Protein AF-A0A626MHK5-F1 (afdb_monomer_lite)

Secondary structure (DSSP, 8-state):
----HHHHHHHHHHHHTTSS---HHHHHHHHHHHTGGG--HHHHHHHHHHHHHHHHHHHHHHHHHHHHHHHHHHHHHHHHHHHHHHHHHHHHHHHTT-B-TTT--B--

Structure (mmCIF, N/CA/C/O backbone):
data_AF-A0A626MHK5-F1
#
_entry.id   AF-A0A626MHK5-F1
#
loop_
_atom_site.group_PDB
_atom_site.id
_atom_site.type_symbol
_atom_site.label_atom_id
_atom_site.label_alt_id
_atom_site.label_comp_id
_atom_site.label_asym_id
_atom_site.label_entity_id
_atom_site.label_seq_id
_atom_site.pdbx_PDB_ins_code
_atom_site.Cartn_x
_atom_site.Cartn_y
_atom_site.Cartn_z
_atom_site.occupancy
_atom_site.B_iso_or_equiv
_atom_site.auth_seq_id
_atom_site.auth_comp_id
_atom_site.auth_asym_id
_atom_site.auth_atom_id
_atom_site.pdbx_PDB_model_num
ATOM 1 N N . MET A 1 1 ? 10.870 11.477 19.031 1.00 40.84 1 MET A N 1
ATOM 2 C CA . MET A 1 1 ? 9.742 11.032 19.881 1.00 40.84 1 MET A CA 1
ATOM 3 C C . MET A 1 1 ? 8.867 10.080 19.078 1.00 40.84 1 MET A C 1
ATOM 5 O O . MET A 1 1 ? 8.530 10.414 17.947 1.00 40.84 1 MET A O 1
ATOM 9 N N . ARG A 1 2 ? 8.552 8.885 19.600 1.00 53.84 2 ARG A N 1
ATOM 10 C CA . ARG A 1 2 ? 7.566 7.993 18.967 1.00 53.84 2 ARG A CA 1
ATOM 11 C C . ARG A 1 2 ? 6.188 8.610 19.198 1.00 53.84 2 ARG A C 1
ATOM 13 O O . ARG A 1 2 ? 5.788 8.750 20.344 1.00 53.84 2 ARG A O 1
ATOM 20 N N . ILE A 1 3 ? 5.513 9.012 18.127 1.00 65.12 3 I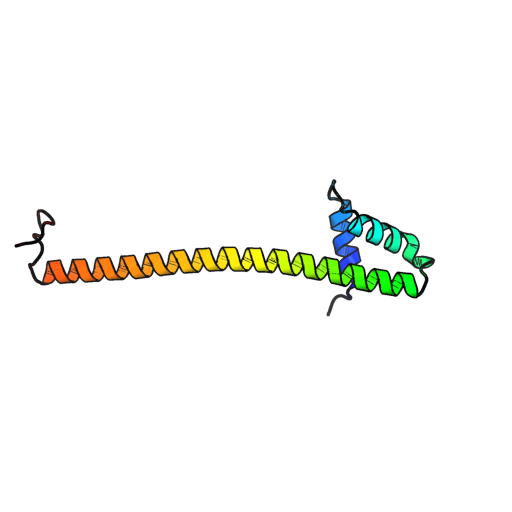LE A N 1
ATOM 21 C CA . ILE A 1 3 ? 4.129 9.493 18.197 1.00 65.12 3 ILE A CA 1
ATOM 22 C C . ILE A 1 3 ? 3.277 8.333 18.724 1.00 65.12 3 ILE A C 1
ATOM 24 O O . ILE A 1 3 ? 3.396 7.213 18.210 1.00 65.12 3 ILE A O 1
ATOM 28 N N . SER A 1 4 ? 2.461 8.575 19.750 1.00 73.50 4 SER A N 1
ATOM 29 C CA . SER A 1 4 ? 1.563 7.533 20.256 1.00 73.50 4 SER A CA 1
ATOM 30 C C . SER A 1 4 ? 0.548 7.151 19.171 1.00 73.50 4 SER A C 1
ATOM 32 O O . SER A 1 4 ? 0.214 7.953 18.297 1.00 73.50 4 SER A O 1
ATOM 34 N N . ASN A 1 5 ? 0.057 5.910 19.182 1.00 74.25 5 ASN A N 1
ATOM 35 C CA . ASN A 1 5 ? -0.856 5.433 18.136 1.00 74.25 5 ASN A CA 1
ATOM 36 C C . ASN A 1 5 ? -2.119 6.315 18.040 1.00 74.25 5 ASN A C 1
ATOM 38 O O . ASN A 1 5 ? -2.615 6.584 16.950 1.00 74.25 5 ASN A O 1
ATOM 42 N N . ILE A 1 6 ? -2.568 6.841 19.184 1.00 73.06 6 ILE A N 1
ATOM 43 C CA . ILE A 1 6 ? -3.718 7.742 19.312 1.00 73.06 6 ILE A CA 1
ATOM 44 C C . ILE A 1 6 ? -3.397 9.146 18.775 1.00 73.06 6 ILE A C 1
ATOM 46 O O . ILE A 1 6 ? -4.194 9.708 18.030 1.00 73.06 6 ILE A O 1
ATOM 50 N N . GLU A 1 7 ? -2.225 9.714 19.074 1.00 80.75 7 GLU A N 1
ATOM 51 C CA . GLU A 1 7 ? -1.811 11.014 18.516 1.00 80.75 7 GLU A CA 1
ATOM 52 C C . GLU A 1 7 ? -1.652 10.976 16.993 1.00 80.75 7 GLU A C 1
ATOM 54 O O . GLU A 1 7 ? -2.033 11.920 16.293 1.00 80.75 7 GLU A O 1
ATOM 59 N N . TRP A 1 8 ? -1.095 9.882 16.466 1.00 84.00 8 TRP A N 1
ATOM 60 C CA . TRP A 1 8 ? -1.003 9.655 15.024 1.00 84.00 8 TRP A CA 1
ATOM 61 C C . TRP A 1 8 ? -2.398 9.637 14.401 1.00 84.00 8 TRP A C 1
ATOM 63 O O . TRP A 1 8 ? -2.644 10.283 13.380 1.00 84.00 8 TRP A O 1
ATOM 73 N N . LEU A 1 9 ? -3.324 8.953 15.064 1.00 82.62 9 LEU A N 1
ATOM 74 C CA . LEU A 1 9 ? -4.681 8.775 14.597 1.00 82.62 9 LEU A CA 1
ATOM 75 C C . LEU A 1 9 ? -5.503 10.074 14.669 1.00 82.62 9 LEU A C 1
ATOM 77 O O . LEU A 1 9 ? -6.215 10.375 13.715 1.00 82.62 9 LEU A O 1
ATOM 81 N N . LYS A 1 10 ? -5.321 10.914 15.699 1.00 84.06 10 LYS A N 1
ATOM 82 C CA . LYS A 1 10 ? -5.912 12.268 15.768 1.00 84.06 10 LYS A CA 1
ATOM 83 C C . LYS A 1 10 ? -5.478 13.139 14.584 1.00 84.06 10 LYS A C 1
ATOM 85 O O . LYS A 1 10 ? -6.317 13.751 13.922 1.00 84.06 10 LYS A O 1
ATOM 90 N N . LYS A 1 11 ? -4.181 13.141 14.244 1.00 86.19 11 LYS A N 1
ATOM 91 C CA . LYS A 1 11 ? -3.671 13.849 13.050 1.00 86.19 11 LYS A CA 1
ATOM 92 C C . LYS A 1 11 ? -4.256 13.275 11.760 1.00 86.19 11 LYS A C 1
ATOM 94 O O . LYS A 1 11 ? -4.648 14.026 10.868 1.00 86.19 11 LYS A O 1
ATOM 99 N N . ARG A 1 12 ? -4.330 11.945 11.666 1.00 83.31 12 ARG A N 1
ATOM 100 C CA . ARG A 1 12 ? -4.864 11.241 10.497 1.00 83.31 12 ARG A CA 1
ATOM 101 C C . ARG A 1 12 ? -6.349 11.522 10.293 1.00 83.31 12 ARG A C 1
ATOM 103 O O . ARG A 1 12 ? -6.765 11.738 9.162 1.00 83.31 12 ARG A O 1
ATOM 110 N N . ILE A 1 13 ? -7.132 11.595 11.360 1.00 83.44 13 ILE A N 1
ATOM 111 C CA . ILE A 1 13 ? -8.559 11.904 11.282 1.00 83.44 13 ILE A CA 1
ATOM 112 C C . ILE A 1 13 ? -8.818 13.363 10.961 1.00 83.44 13 ILE A C 1
ATOM 114 O O . ILE A 1 13 ? -9.713 13.639 10.171 1.00 83.44 13 ILE A O 1
ATOM 118 N N . GLY A 1 14 ? -7.986 14.291 11.437 1.00 84.50 14 GLY A N 1
ATOM 119 C CA . GLY A 1 14 ? -8.022 15.673 10.951 1.00 84.50 14 GLY A CA 1
ATOM 120 C C . GLY A 1 14 ? -7.840 15.777 9.428 1.00 84.50 14 GLY A C 1
ATOM 121 O O . GLY A 1 14 ? -8.392 16.678 8.800 1.00 84.50 14 GLY A O 1
ATOM 122 N N . PHE A 1 15 ? -7.107 14.837 8.821 1.00 84.75 15 PHE A N 1
ATOM 123 C CA . PHE A 1 15 ? -6.990 14.705 7.368 1.00 84.75 15 PHE A CA 1
ATOM 124 C C . PHE A 1 15 ? -8.193 13.978 6.739 1.00 84.75 15 PHE A C 1
ATOM 126 O O . PHE A 1 15 ? -8.738 14.463 5.754 1.00 84.75 15 PHE A O 1
ATOM 133 N N . ILE A 1 16 ? -8.652 12.862 7.319 1.00 84.81 16 ILE A N 1
ATOM 134 C CA . ILE A 1 16 ? -9.804 12.087 6.816 1.00 84.81 16 ILE A CA 1
ATOM 135 C C . ILE A 1 16 ? -11.108 12.892 6.870 1.00 84.81 16 ILE A C 1
ATOM 137 O O . ILE A 1 16 ? -11.902 12.812 5.946 1.00 84.81 16 ILE A O 1
ATOM 141 N N . ARG A 1 17 ? -11.315 13.740 7.882 1.00 82.50 17 ARG A N 1
ATOM 142 C CA . ARG A 1 17 ? -12.485 14.635 7.960 1.00 82.50 17 ARG A CA 1
ATOM 143 C C . ARG A 1 17 ? -12.549 15.642 6.810 1.00 82.50 17 ARG A C 1
ATOM 145 O O . ARG A 1 17 ? -13.629 16.108 6.479 1.00 82.50 17 ARG A O 1
ATOM 152 N N . LYS A 1 18 ? -11.402 15.983 6.213 1.00 85.31 18 LYS A N 1
ATOM 153 C CA . LYS A 1 18 ? -11.320 16.862 5.035 1.00 85.31 18 LYS A CA 1
ATOM 154 C C . LYS A 1 18 ? -11.528 16.104 3.721 1.00 85.31 18 LYS A C 1
ATOM 156 O O . LYS A 1 18 ? -11.718 16.742 2.690 1.00 85.31 18 LYS A O 1
ATOM 161 N N . LEU A 1 19 ? -11.475 14.771 3.741 1.00 80.94 19 LEU A N 1
ATOM 162 C CA . LEU A 1 19 ? -11.848 13.930 2.608 1.00 80.94 19 LEU A CA 1
ATOM 163 C C . LEU A 1 19 ? -13.375 13.772 2.604 1.00 80.94 19 LEU A C 1
ATOM 165 O O . LEU A 1 19 ? -13.974 13.444 3.625 1.00 80.94 19 LEU A O 1
ATOM 169 N N . GLY A 1 20 ? -14.004 14.020 1.452 1.00 70.38 20 GLY A N 1
ATOM 170 C CA . GLY A 1 20 ? -15.464 13.948 1.308 1.00 70.38 20 GLY A CA 1
ATOM 171 C C . GLY A 1 20 ? -16.041 12.538 1.480 1.00 70.38 20 GLY A C 1
ATOM 172 O O . GLY A 1 20 ? -17.213 12.396 1.812 1.00 70.38 20 GLY A O 1
ATOM 173 N N . GLU A 1 21 ? -15.218 11.498 1.318 1.00 79.12 21 GLU A N 1
ATOM 174 C CA . GLU A 1 21 ? -15.612 10.104 1.513 1.00 79.12 21 GLU A CA 1
ATOM 175 C C . GLU A 1 21 ? -14.836 9.473 2.668 1.00 79.12 21 GLU A C 1
ATOM 177 O O . GLU A 1 21 ? -13.604 9.458 2.691 1.00 79.12 21 GLU A O 1
ATOM 182 N N . GLN A 1 22 ? -15.583 8.931 3.629 1.00 82.69 22 GLN A N 1
ATOM 183 C CA . GLN A 1 22 ? -15.054 8.236 4.799 1.00 82.69 22 GLN A CA 1
ATOM 184 C C . GLN A 1 22 ? -15.554 6.799 4.796 1.00 82.69 22 GLN A C 1
ATOM 186 O O . GLN A 1 22 ? -16.748 6.555 4.585 1.00 82.69 22 GLN A O 1
ATOM 191 N N . THR A 1 23 ? -14.659 5.855 5.077 1.00 85.06 23 THR A N 1
ATOM 192 C CA . THR A 1 23 ? -15.032 4.444 5.210 1.00 85.06 23 THR A CA 1
ATOM 193 C C . THR A 1 23 ? -15.837 4.212 6.491 1.00 85.06 23 THR A C 1
ATOM 195 O O . THR A 1 23 ? -15.729 4.970 7.456 1.00 85.06 23 THR A O 1
ATOM 198 N N . ALA A 1 24 ? -16.626 3.133 6.539 1.00 85.44 24 ALA A N 1
ATOM 199 C CA . ALA A 1 24 ? -17.402 2.773 7.731 1.00 85.44 24 ALA A CA 1
ATOM 200 C C . ALA A 1 24 ? -16.521 2.655 8.991 1.00 85.44 24 ALA A C 1
ATOM 202 O O . ALA A 1 24 ? -16.897 3.122 10.063 1.00 85.44 24 ALA A O 1
ATOM 203 N N . ARG A 1 25 ? -15.304 2.116 8.835 1.00 84.56 25 ARG A N 1
ATOM 204 C CA . ARG A 1 25 ? -14.310 2.031 9.911 1.00 84.56 25 ARG A CA 1
ATOM 205 C C . ARG A 1 25 ? -13.850 3.414 10.373 1.00 84.56 25 ARG A C 1
ATOM 207 O O . ARG A 1 25 ? -13.782 3.665 11.567 1.00 84.56 25 ARG A O 1
ATOM 214 N N . GLN A 1 26 ? -13.546 4.318 9.446 1.00 83.88 26 GLN A N 1
ATOM 215 C CA . GLN A 1 26 ? -13.097 5.670 9.784 1.00 83.88 26 GLN A CA 1
ATOM 216 C C . GLN A 1 26 ? -14.181 6.473 10.505 1.00 83.88 26 GLN A C 1
ATOM 218 O O . GLN A 1 26 ? -13.853 7.197 11.440 1.00 83.88 26 GLN A O 1
ATOM 223 N N . ARG A 1 27 ? -15.456 6.291 10.133 1.00 85.44 27 ARG A N 1
ATOM 224 C CA . ARG A 1 27 ? -16.601 6.871 10.854 1.00 85.44 27 ARG A CA 1
ATOM 225 C C . ARG A 1 27 ? -16.681 6.353 12.289 1.00 85.44 27 ARG A C 1
ATOM 227 O O . ARG A 1 27 ? -16.683 7.152 13.210 1.00 85.44 27 ARG A O 1
ATOM 234 N N . GLN A 1 28 ? -16.588 5.035 12.482 1.00 84.81 28 GLN A N 1
ATOM 235 C CA . GLN A 1 28 ? -16.567 4.436 13.821 1.00 84.81 28 GLN A CA 1
ATOM 236 C C . GLN A 1 28 ? -15.411 4.970 14.6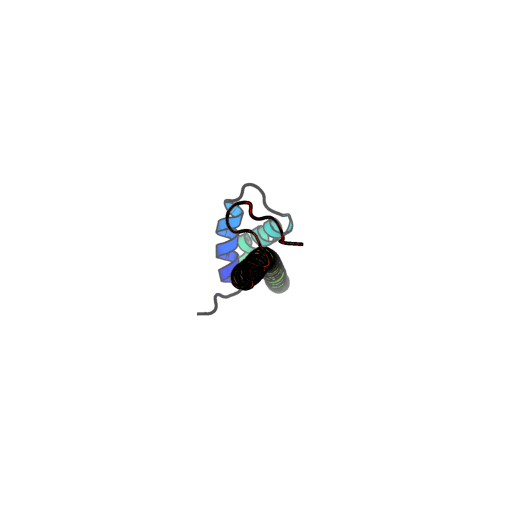83 1.00 84.81 28 GLN A C 1
ATOM 238 O O . GLN A 1 28 ? -15.576 5.228 15.871 1.00 84.81 28 GLN A O 1
ATOM 243 N N . ILE A 1 29 ? -14.229 5.160 14.094 1.00 86.12 29 ILE A N 1
ATOM 244 C CA . ILE A 1 29 ? -13.083 5.731 14.807 1.00 86.12 29 ILE A CA 1
ATOM 245 C C . ILE A 1 29 ? -13.323 7.217 15.146 1.00 86.12 29 ILE A C 1
ATOM 247 O O . ILE A 1 29 ? -12.929 7.663 16.223 1.00 86.12 29 ILE A O 1
ATOM 251 N N . ILE A 1 30 ? -13.957 7.981 14.250 1.00 85.81 30 ILE A N 1
ATOM 252 C CA . ILE A 1 30 ? -14.350 9.379 14.482 1.00 85.81 30 ILE A CA 1
ATOM 253 C C . ILE A 1 30 ? -15.332 9.474 15.654 1.00 85.81 30 ILE A C 1
ATOM 255 O O . ILE A 1 30 ? -15.068 10.241 16.576 1.00 85.81 30 ILE A O 1
ATOM 259 N N . ASP A 1 31 ? -16.376 8.645 15.668 1.00 85.31 31 ASP A N 1
ATOM 260 C CA . ASP A 1 31 ? -17.402 8.637 16.718 1.00 85.31 31 ASP A CA 1
ATOM 261 C C . ASP A 1 31 ? -16.812 8.299 18.098 1.00 85.31 31 ASP A C 1
ATOM 263 O O . ASP A 1 31 ? -17.165 8.909 19.110 1.00 85.31 31 ASP A O 1
ATOM 267 N N . LEU A 1 32 ? -15.864 7.354 18.143 1.00 84.75 32 LEU A N 1
ATOM 268 C CA . LEU A 1 32 ? -15.146 6.986 19.367 1.00 84.75 32 LEU A CA 1
ATOM 269 C C . LEU A 1 32 ? -14.184 8.084 19.843 1.00 84.75 32 LEU A C 1
ATOM 271 O O . LEU A 1 32 ? -13.936 8.209 21.039 1.00 84.75 32 LEU A O 1
ATOM 275 N N . LEU A 1 33 ? -13.623 8.879 18.932 1.00 83.50 33 LEU A N 1
ATOM 276 C CA . LEU A 1 33 ? -12.756 9.999 19.298 1.00 83.50 33 LEU A CA 1
ATOM 277 C C . LEU A 1 33 ? -13.523 11.239 19.735 1.00 83.50 33 LEU A C 1
ATOM 279 O O . LEU A 1 33 ? -13.043 11.959 20.605 1.00 83.50 33 LEU A O 1
ATOM 283 N N . ASP A 1 34 ? -14.688 11.502 19.151 1.00 83.06 34 ASP A N 1
ATOM 284 C CA . ASP A 1 34 ? -15.513 12.642 19.556 1.00 83.06 34 ASP A CA 1
ATOM 285 C C . ASP A 1 34 ? -16.127 12.424 20.954 1.00 83.06 34 ASP A C 1
ATOM 287 O O . ASP A 1 34 ? -16.359 13.389 21.679 1.00 83.06 34 ASP A O 1
ATOM 291 N N . ASN A 1 35 ? -16.273 11.165 21.388 1.00 82.19 35 ASN A N 1
ATOM 292 C CA . ASN A 1 35 ? -16.753 10.780 22.722 1.00 82.19 35 ASN A CA 1
ATOM 293 C C . ASN A 1 35 ? -15.635 10.381 23.712 1.00 82.19 35 ASN A C 1
ATOM 295 O O . ASN A 1 35 ? -15.902 9.706 24.708 1.00 82.19 35 ASN A O 1
ATOM 299 N N . GLU A 1 36 ? -14.382 10.800 23.487 1.00 70.75 36 GLU A N 1
ATOM 300 C CA . GLU A 1 36 ? -13.195 10.357 24.254 1.00 70.75 36 GLU A CA 1
ATOM 301 C C . GLU A 1 36 ? -13.335 10.518 25.789 1.00 70.75 36 GLU A C 1
ATOM 303 O O . GLU A 1 36 ? -12.776 9.727 26.552 1.00 70.75 36 GLU A O 1
ATOM 308 N N . ALA A 1 37 ? -14.121 11.499 26.253 1.00 68.69 37 ALA A N 1
ATOM 309 C CA . ALA A 1 37 ? -14.363 11.770 27.674 1.00 68.69 37 ALA A CA 1
ATOM 310 C C . ALA A 1 37 ? -15.265 10.732 28.379 1.00 68.69 37 ALA A C 1
ATOM 312 O O . ALA A 1 37 ? -15.150 10.562 29.592 1.00 68.69 37 ALA A O 1
ATOM 313 N N . GLY A 1 38 ? -16.133 10.035 27.638 1.00 73.19 38 GLY A N 1
ATOM 314 C CA . GLY A 1 38 ? -17.073 9.034 28.164 1.00 73.19 38 GLY A CA 1
ATOM 315 C C . GLY A 1 38 ? -16.676 7.584 27.879 1.00 73.19 38 GLY A C 1
ATOM 316 O O . GLY A 1 38 ? -17.428 6.673 28.210 1.00 73.19 38 GLY A O 1
ATOM 317 N N . LEU A 1 39 ? -15.515 7.365 27.253 1.00 75.81 39 LEU A N 1
ATOM 318 C CA . LEU A 1 39 ? -15.136 6.060 26.720 1.00 75.81 39 LEU A CA 1
ATOM 319 C C . LEU A 1 39 ? -14.840 5.030 27.817 1.00 75.81 39 LEU A C 1
ATOM 321 O O . LEU A 1 39 ? -13.937 5.216 28.646 1.00 75.81 39 LEU A O 1
ATOM 325 N N . THR A 1 40 ? -15.524 3.892 27.734 1.00 83.25 40 THR A N 1
ATOM 326 C CA . THR A 1 40 ? -15.252 2.695 28.534 1.00 83.25 40 THR A CA 1
ATOM 327 C C . THR A 1 40 ? -13.875 2.110 28.206 1.00 83.25 40 THR A C 1
ATOM 329 O O . THR A 1 40 ? -13.303 2.320 27.132 1.00 83.25 40 THR A O 1
ATOM 332 N N . GLU A 1 41 ? -13.311 1.317 29.118 1.00 80.31 41 GLU A N 1
ATOM 333 C CA . GLU A 1 41 ? -12.010 0.674 28.887 1.00 80.31 41 GLU A CA 1
ATOM 334 C C . GLU A 1 41 ? -12.028 -0.277 27.672 1.00 80.31 41 GLU A C 1
ATOM 336 O O . GLU A 1 41 ? -11.024 -0.433 26.972 1.00 80.31 41 GLU A O 1
ATOM 341 N N . GLN A 1 42 ? -13.185 -0.880 27.384 1.00 83.25 42 GLN A N 1
ATOM 342 C CA . GLN A 1 42 ? -13.397 -1.732 26.213 1.00 83.25 42 GLN A CA 1
ATOM 343 C C . GLN A 1 42 ? -13.352 -0.923 24.914 1.00 83.25 42 GLN A C 1
ATOM 345 O O . GLN A 1 42 ? -12.663 -1.317 23.973 1.00 83.25 42 GLN A O 1
ATOM 350 N N . GLU A 1 43 ? -14.001 0.239 24.875 1.00 82.31 43 GLU A N 1
ATOM 351 C CA . GLU A 1 43 ? -13.969 1.137 23.718 1.00 82.31 43 GLU A CA 1
ATOM 352 C C . GLU A 1 43 ? -12.577 1.736 23.491 1.00 82.31 43 GLU A C 1
ATOM 354 O O . GLU A 1 43 ? -12.155 1.899 22.347 1.00 82.31 43 GLU A O 1
ATOM 359 N N . ARG A 1 44 ? -11.801 1.978 24.557 1.00 81.75 44 ARG A N 1
ATOM 360 C CA . ARG A 1 44 ? -10.387 2.381 24.433 1.00 81.75 44 ARG A CA 1
ATOM 361 C C . ARG A 1 44 ? -9.533 1.282 23.798 1.00 81.75 44 ARG A C 1
ATOM 363 O O . ARG A 1 44 ? -8.704 1.569 22.932 1.00 81.75 44 ARG A O 1
ATOM 370 N N . LYS A 1 45 ? -9.738 0.021 24.198 1.00 85.44 45 LYS A N 1
ATOM 371 C CA . LYS A 1 45 ? -9.066 -1.139 23.582 1.00 85.44 45 LYS A CA 1
ATOM 372 C C . LYS A 1 45 ? -9.486 -1.296 22.122 1.00 85.44 45 LYS A C 1
ATOM 374 O O . LYS A 1 45 ? -8.621 -1.464 21.262 1.00 85.44 45 LYS A O 1
ATOM 379 N N . LEU A 1 46 ? -10.780 -1.162 21.831 1.00 86.12 46 LEU A N 1
ATOM 380 C CA . LEU A 1 46 ? -11.316 -1.188 20.472 1.00 86.12 46 LEU A CA 1
ATOM 381 C C . LEU A 1 46 ? -10.693 -0.089 19.603 1.00 86.12 46 LEU A C 1
ATOM 383 O O . LEU A 1 46 ? -10.203 -0.381 18.514 1.00 86.12 46 LEU A O 1
ATOM 387 N N . LEU A 1 47 ? -10.623 1.145 20.107 1.00 84.62 47 LEU A N 1
ATOM 388 C CA . LEU A 1 47 ? -9.992 2.267 19.417 1.00 84.62 47 LEU A CA 1
ATOM 389 C C . LEU A 1 47 ? -8.530 1.959 19.077 1.00 84.62 47 LEU A C 1
ATOM 391 O O . LEU A 1 47 ? -8.096 2.215 17.957 1.00 84.62 47 LEU A O 1
ATOM 395 N N . HIS A 1 48 ? -7.774 1.357 20.000 1.00 84.06 48 HIS A N 1
ATOM 396 C CA . HIS A 1 48 ? -6.383 0.976 19.747 1.00 84.06 48 HIS A CA 1
ATOM 397 C C . HIS A 1 48 ? -6.246 -0.118 18.671 1.00 84.06 48 HIS A C 1
ATOM 399 O O . HIS A 1 48 ? -5.332 -0.068 17.838 1.00 84.06 48 HIS A O 1
ATOM 405 N N . VAL A 1 49 ? -7.144 -1.107 18.661 1.00 88.25 49 VAL A N 1
ATOM 406 C CA . VAL A 1 49 ? -7.170 -2.163 17.635 1.00 88.25 49 VAL A CA 1
ATOM 407 C C . VAL A 1 49 ? -7.495 -1.568 16.267 1.00 88.25 49 VAL A C 1
ATOM 409 O O . VAL A 1 49 ? -6.749 -1.7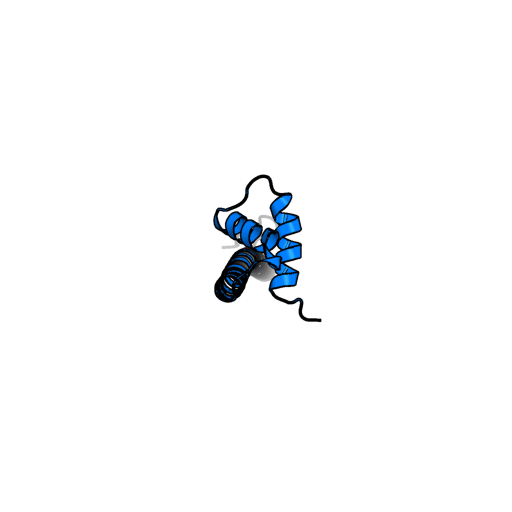88 15.311 1.00 88.25 49 VAL A O 1
ATOM 412 N N . LEU A 1 50 ? -8.544 -0.746 16.186 1.00 86.38 50 LEU A N 1
ATOM 413 C CA . LEU A 1 50 ? -8.937 -0.054 14.958 1.00 86.38 50 LEU A CA 1
ATOM 414 C C . LEU A 1 50 ? -7.828 0.879 14.452 1.00 86.38 50 LEU A C 1
ATOM 416 O O . LEU A 1 50 ? -7.557 0.918 13.253 1.00 86.38 50 LEU A O 1
ATOM 420 N N . ALA A 1 51 ? -7.127 1.560 15.363 1.00 84.19 51 ALA A N 1
ATOM 421 C CA . ALA A 1 51 ? -5.978 2.398 15.037 1.00 84.19 51 ALA A CA 1
ATOM 422 C C . ALA A 1 51 ? -4.851 1.618 14.368 1.00 84.19 51 ALA A C 1
ATOM 424 O O . ALA A 1 51 ? -4.258 2.059 13.383 1.00 84.19 51 ALA A O 1
ATOM 425 N N . THR A 1 52 ? -4.556 0.449 14.928 1.00 86.25 52 THR A N 1
ATOM 426 C CA . THR A 1 52 ? -3.493 -0.425 14.441 1.00 86.25 52 THR A CA 1
ATOM 427 C C . THR A 1 52 ? -3.855 -0.997 13.076 1.00 86.25 52 THR A C 1
ATOM 429 O O . THR A 1 52 ? -3.013 -0.994 12.183 1.00 86.25 52 THR A O 1
ATOM 432 N N . ALA A 1 53 ? -5.112 -1.402 12.879 1.00 87.62 53 ALA A N 1
ATOM 433 C CA . ALA A 1 53 ? -5.605 -1.869 11.587 1.00 87.62 53 ALA A CA 1
ATOM 434 C C . ALA A 1 53 ? -5.498 -0.783 10.501 1.00 87.62 53 ALA A C 1
ATOM 436 O O . ALA A 1 53 ? -4.913 -1.030 9.451 1.00 87.62 53 ALA A O 1
ATOM 437 N N . GLU A 1 54 ? -5.966 0.440 10.775 1.00 85.62 54 GLU A N 1
ATOM 438 C CA . GLU A 1 54 ? -5.879 1.561 9.824 1.00 85.62 54 GLU A CA 1
ATOM 439 C C . GLU A 1 54 ? -4.425 1.889 9.452 1.00 85.62 54 GLU A C 1
ATOM 441 O O . GLU A 1 54 ? -4.093 2.152 8.295 1.00 85.62 54 GLU A O 1
ATOM 446 N N . LYS A 1 55 ? -3.528 1.853 10.441 1.00 86.75 55 LYS A N 1
ATOM 447 C CA . LYS A 1 55 ? -2.101 2.088 10.225 1.00 86.75 55 LYS A CA 1
ATOM 448 C C . LYS A 1 55 ? -1.457 0.990 9.381 1.00 86.75 55 LYS A C 1
ATOM 450 O O . LYS A 1 55 ? -0.657 1.308 8.501 1.00 86.75 55 LYS A O 1
ATOM 455 N N . ASN A 1 56 ? -1.804 -0.269 9.633 1.00 88.62 56 ASN A N 1
ATOM 456 C CA . ASN A 1 56 ? -1.293 -1.410 8.879 1.00 88.62 56 ASN A CA 1
ATOM 457 C C . ASN A 1 56 ? -1.771 -1.374 7.424 1.00 88.62 56 ASN A C 1
ATOM 459 O O . ASN A 1 56 ? -0.956 -1.561 6.525 1.00 88.62 56 ASN A O 1
ATOM 463 N N . ASP A 1 57 ? -3.041 -1.047 7.183 1.00 87.50 57 ASP A N 1
ATOM 464 C CA . ASP A 1 57 ? -3.589 -0.928 5.827 1.00 87.50 57 ASP A CA 1
ATOM 465 C C . ASP A 1 57 ? -2.889 0.189 5.036 1.00 87.50 57 ASP A C 1
ATOM 467 O O . ASP A 1 57 ? -2.540 0.012 3.867 1.00 87.50 57 ASP A O 1
ATOM 471 N N . LEU A 1 58 ? -2.594 1.324 5.680 1.00 87.06 58 LEU A N 1
ATOM 472 C CA . LEU A 1 58 ? -1.811 2.391 5.050 1.00 87.06 58 LEU A CA 1
ATOM 473 C C . LEU A 1 58 ? -0.375 1.964 4.748 1.00 87.06 58 LEU A C 1
ATOM 475 O O . LEU A 1 58 ? 0.138 2.259 3.668 1.00 87.06 58 LEU A O 1
ATOM 479 N N . GLN A 1 59 ? 0.274 1.254 5.671 1.00 86.62 59 GLN A N 1
ATOM 480 C CA . GLN A 1 59 ? 1.619 0.727 5.442 1.00 86.62 59 GLN A CA 1
ATOM 481 C C . GLN A 1 59 ? 1.642 -0.304 4.312 1.00 86.62 59 GLN A C 1
ATOM 483 O O . GLN A 1 59 ? 2.567 -0.278 3.500 1.00 86.62 59 GLN A O 1
ATOM 488 N N . ALA A 1 60 ? 0.624 -1.161 4.219 1.00 88.12 60 ALA A N 1
ATOM 489 C CA . ALA A 1 60 ? 0.473 -2.117 3.131 1.00 88.12 60 ALA A CA 1
ATOM 490 C C . ALA A 1 60 ? 0.382 -1.385 1.785 1.00 88.12 60 ALA A C 1
ATOM 492 O O . ALA A 1 60 ? 1.223 -1.618 0.915 1.00 88.12 60 ALA A O 1
ATOM 493 N N . GLN A 1 61 ? -0.516 -0.402 1.660 1.00 86.44 61 GLN A N 1
ATOM 494 C CA . GLN A 1 61 ? -0.660 0.402 0.439 1.00 86.44 61 GLN A CA 1
ATOM 495 C C . GLN A 1 61 ? 0.629 1.145 0.060 1.00 86.44 61 GLN A C 1
ATOM 497 O O . GLN A 1 61 ? 1.014 1.189 -1.111 1.00 86.44 61 GLN A O 1
ATOM 502 N N . GLU A 1 62 ? 1.327 1.740 1.032 1.00 88.12 62 GLU A N 1
ATOM 503 C CA . GLU A 1 62 ? 2.620 2.381 0.779 1.00 88.12 62 GLU A CA 1
ATOM 504 C C . GLU A 1 62 ? 3.686 1.374 0.338 1.00 88.12 62 GLU A C 1
ATOM 506 O O . GLU A 1 62 ? 4.476 1.671 -0.563 1.00 88.12 62 GLU A O 1
ATOM 511 N N . SER A 1 63 ? 3.722 0.191 0.953 1.00 87.56 63 SER A N 1
ATOM 512 C CA . SER A 1 63 ? 4.681 -0.860 0.615 1.00 87.56 63 SER A CA 1
ATOM 513 C C . SER A 1 63 ? 4.447 -1.401 -0.794 1.00 87.56 63 SER A C 1
ATOM 515 O O . SER A 1 63 ? 5.402 -1.514 -1.560 1.00 87.56 63 SER A O 1
ATOM 517 N N . GLU A 1 64 ? 3.192 -1.616 -1.189 1.00 89.12 64 GLU A N 1
ATOM 518 C CA . GLU A 1 64 ? 2.814 -2.046 -2.535 1.00 89.12 64 GLU A CA 1
ATOM 519 C C . GLU A 1 64 ? 3.215 -1.004 -3.579 1.00 89.12 64 GLU A C 1
ATOM 521 O O . GLU A 1 64 ? 3.829 -1.336 -4.597 1.00 89.12 64 GLU A O 1
ATOM 526 N N . ARG A 1 65 ? 2.958 0.282 -3.302 1.00 90.31 65 ARG A N 1
ATOM 527 C CA . ARG A 1 65 ? 3.400 1.387 -4.167 1.00 90.31 65 ARG A CA 1
ATOM 528 C C . ARG A 1 65 ? 4.921 1.411 -4.306 1.00 90.31 65 ARG A C 1
ATOM 530 O O . ARG A 1 65 ? 5.423 1.517 -5.426 1.00 90.31 65 ARG A O 1
ATOM 537 N N . LYS A 1 66 ? 5.663 1.276 -3.201 1.00 90.38 66 LYS A N 1
ATOM 538 C CA . LYS A 1 66 ? 7.136 1.226 -3.216 1.00 90.38 66 LYS A CA 1
ATOM 539 C C . LYS A 1 66 ? 7.649 0.021 -4.003 1.00 90.38 66 LYS A C 1
ATOM 541 O O . LYS A 1 66 ? 8.534 0.187 -4.837 1.00 90.38 66 LYS A O 1
ATOM 546 N N . GLN A 1 67 ? 7.064 -1.160 -3.813 1.00 90.06 67 GLN A N 1
ATOM 547 C CA . GLN A 1 67 ? 7.419 -2.367 -4.562 1.00 90.06 67 GLN A CA 1
ATOM 548 C C . GLN A 1 67 ? 7.137 -2.214 -6.061 1.00 90.06 67 GLN A C 1
ATOM 550 O O . GLN A 1 67 ? 7.969 -2.590 -6.888 1.00 90.06 67 GLN A O 1
ATOM 555 N N . ALA A 1 68 ? 6.000 -1.627 -6.438 1.00 90.06 68 ALA A N 1
ATOM 556 C CA . ALA A 1 68 ? 5.670 -1.371 -7.837 1.00 90.06 68 ALA A CA 1
ATOM 557 C C . ALA A 1 68 ? 6.673 -0.406 -8.492 1.00 90.06 68 ALA A C 1
ATOM 559 O O . ALA A 1 68 ? 7.111 -0.630 -9.624 1.00 90.06 68 ALA A O 1
ATOM 560 N N . VAL A 1 69 ? 7.077 0.647 -7.776 1.00 91.94 69 VAL A N 1
ATOM 561 C CA . VAL A 1 69 ? 8.120 1.581 -8.228 1.00 91.94 69 VAL A CA 1
ATOM 562 C C . VAL A 1 69 ? 9.469 0.873 -8.353 1.00 91.94 69 VAL A C 1
ATOM 564 O O . VAL A 1 69 ? 10.131 1.014 -9.382 1.00 91.94 69 VAL A O 1
ATOM 567 N N . GLN A 1 70 ? 9.845 0.059 -7.368 1.00 91.25 70 GLN A N 1
ATOM 568 C CA . GLN A 1 70 ? 11.098 -0.692 -7.370 1.00 91.25 70 GLN A CA 1
ATOM 569 C C . GLN A 1 70 ? 11.190 -1.641 -8.573 1.00 91.25 70 GLN A C 1
ATOM 571 O O . GLN A 1 70 ? 12.156 -1.574 -9.332 1.00 91.25 70 GLN A O 1
ATOM 576 N N . LYS A 1 71 ? 10.136 -2.423 -8.841 1.00 92.56 71 LYS A N 1
ATOM 577 C CA . LYS A 1 71 ? 10.058 -3.302 -10.023 1.00 92.56 71 LYS A CA 1
ATOM 578 C C . LYS A 1 71 ? 10.223 -2.528 -11.334 1.00 92.56 71 LYS A C 1
ATOM 580 O O . LYS A 1 71 ? 10.878 -2.999 -12.264 1.00 92.56 71 LYS A O 1
ATOM 585 N N . ARG A 1 72 ? 9.668 -1.312 -11.429 1.00 92.50 72 ARG A N 1
ATOM 586 C CA . ARG A 1 72 ? 9.847 -0.445 -12.611 1.00 92.50 72 ARG A CA 1
ATOM 587 C C . ARG A 1 72 ? 11.293 0.027 -12.762 1.00 92.50 72 ARG A C 1
ATOM 589 O O . ARG A 1 72 ? 11.798 0.065 -13.885 1.00 92.50 72 ARG A O 1
ATOM 596 N N . ILE A 1 73 ? 11.949 0.401 -11.666 1.00 92.50 73 ILE A N 1
ATOM 597 C CA . ILE A 1 73 ? 13.356 0.829 -11.667 1.00 92.50 73 ILE A CA 1
ATOM 598 C C . ILE A 1 73 ? 14.262 -0.336 -12.077 1.00 92.50 73 ILE A C 1
ATOM 600 O O . ILE A 1 73 ? 15.094 -0.178 -12.972 1.00 92.50 73 ILE A O 1
ATOM 604 N N . GLU A 1 74 ? 14.057 -1.515 -11.495 1.00 90.19 74 GLU A N 1
ATOM 605 C CA . GLU A 1 74 ? 14.795 -2.736 -11.828 1.00 90.19 74 GLU A CA 1
ATOM 606 C C . GLU A 1 74 ? 14.609 -3.127 -13.293 1.00 90.19 74 GLU A C 1
ATOM 608 O O . GLU A 1 74 ? 15.593 -3.352 -13.999 1.00 90.19 74 GLU A O 1
ATOM 613 N N . GLY A 1 75 ? 13.371 -3.093 -13.797 1.00 92.88 75 GLY A N 1
ATOM 614 C CA . GLY A 1 75 ? 13.088 -3.343 -15.208 1.00 92.88 75 GLY A CA 1
ATOM 615 C C . GLY A 1 75 ? 13.803 -2.360 -16.143 1.00 92.88 75 GLY A C 1
ATOM 616 O O . GLY A 1 75 ? 14.337 -2.763 -17.177 1.00 92.88 75 GLY A O 1
ATOM 617 N N . LYS A 1 76 ? 13.880 -1.070 -15.783 1.00 93.62 76 LYS A N 1
ATOM 618 C CA . LYS A 1 76 ? 14.660 -0.077 -16.547 1.00 93.62 76 LYS A CA 1
ATOM 619 C C . LYS A 1 76 ? 16.160 -0.371 -16.496 1.00 93.62 76 LYS A C 1
ATOM 621 O O . LYS A 1 76 ? 16.821 -0.266 -17.528 1.00 93.62 76 LYS A O 1
ATOM 626 N N . LYS A 1 77 ? 16.694 -0.753 -15.332 1.00 93.25 77 LYS A N 1
ATOM 627 C CA . LYS A 1 77 ? 18.111 -1.103 -15.160 1.00 93.25 77 LYS A CA 1
ATOM 628 C C . LYS A 1 77 ? 18.491 -2.320 -16.005 1.00 93.25 77 LYS A C 1
ATOM 630 O O . LYS A 1 77 ? 19.472 -2.253 -16.736 1.00 93.25 77 LYS A O 1
ATOM 635 N N . GLN A 1 78 ? 17.679 -3.377 -15.986 1.00 92.00 78 GLN A N 1
ATOM 636 C CA . GLN A 1 78 ? 17.908 -4.578 -16.796 1.00 92.00 78 GLN A CA 1
ATOM 637 C C . GLN A 1 78 ? 17.906 -4.275 -18.299 1.00 92.00 78 GLN A C 1
ATOM 639 O O . GLN A 1 78 ? 18.771 -4.759 -19.024 1.00 92.00 78 GLN A O 1
ATOM 644 N N . ARG A 1 79 ? 16.981 -3.430 -18.779 1.00 93.56 79 ARG A N 1
ATOM 645 C CA . ARG A 1 79 ? 16.965 -3.011 -20.193 1.00 93.56 79 ARG A CA 1
ATOM 646 C C . ARG A 1 79 ? 18.212 -2.217 -20.573 1.00 93.56 79 ARG A C 1
ATOM 648 O O . ARG A 1 79 ? 18.753 -2.441 -21.649 1.00 93.56 79 ARG A O 1
ATOM 655 N N . ARG A 1 80 ? 18.674 -1.313 -19.701 1.00 93.25 80 ARG A N 1
ATOM 656 C CA . ARG A 1 80 ? 19.910 -0.545 -19.923 1.00 93.25 80 ARG A CA 1
ATOM 657 C C . ARG A 1 80 ? 21.129 -1.456 -19.998 1.00 93.25 80 ARG A C 1
ATOM 659 O O . ARG A 1 80 ? 21.890 -1.340 -20.947 1.00 93.25 80 ARG A O 1
ATOM 666 N N . GLU A 1 81 ? 21.259 -2.382 -19.054 1.00 94.12 81 GLU A N 1
ATOM 667 C CA . GLU A 1 81 ? 22.356 -3.353 -19.015 1.00 94.12 81 GLU A CA 1
ATOM 668 C C . GLU A 1 81 ? 22.364 -4.244 -20.263 1.00 94.12 81 GLU A C 1
ATOM 670 O O . GLU A 1 81 ? 23.393 -4.411 -20.912 1.00 94.12 81 GLU A O 1
ATOM 675 N N . ARG A 1 82 ? 21.196 -4.763 -20.658 1.00 93.75 82 ARG A N 1
ATOM 676 C CA . ARG A 1 82 ? 21.063 -5.559 -21.882 1.00 93.75 82 ARG A CA 1
ATOM 677 C C . ARG A 1 82 ? 21.464 -4.760 -23.119 1.00 93.75 82 ARG A C 1
ATOM 679 O O . ARG A 1 82 ? 22.231 -5.258 -23.932 1.00 93.75 82 ARG A O 1
ATOM 686 N N . ASN A 1 83 ? 20.959 -3.535 -23.261 1.00 95.00 83 ASN A N 1
ATOM 687 C CA . ASN A 1 83 ? 21.295 -2.686 -24.401 1.00 95.00 83 ASN A CA 1
ATOM 688 C C . ASN A 1 83 ? 22.789 -2.347 -24.420 1.00 95.00 83 ASN A C 1
ATOM 690 O O . ASN A 1 83 ? 23.399 -2.405 -25.477 1.00 95.00 83 ASN A O 1
ATOM 694 N N . HIS A 1 84 ? 23.389 -2.059 -23.263 1.00 94.12 84 HIS A N 1
ATOM 695 C CA . HIS A 1 84 ? 24.824 -1.814 -23.160 1.00 94.12 84 HIS A CA 1
ATOM 696 C C . HIS A 1 84 ? 25.640 -3.009 -23.665 1.00 94.12 84 HIS A C 1
ATOM 698 O O . HIS A 1 84 ? 26.519 -2.831 -24.501 1.00 94.12 84 HIS A O 1
ATOM 704 N N . ARG A 1 85 ? 25.289 -4.233 -23.251 1.00 92.38 85 ARG A N 1
ATOM 705 C CA . ARG A 1 85 ? 25.940 -5.457 -23.748 1.00 92.38 85 ARG A CA 1
ATOM 706 C C . ARG A 1 85 ? 25.760 -5.661 -25.248 1.00 92.38 85 ARG A C 1
ATOM 708 O O . ARG A 1 85 ? 26.708 -6.062 -25.908 1.00 92.38 85 ARG A O 1
ATOM 715 N N . LEU A 1 86 ? 24.571 -5.377 -25.782 1.00 91.88 86 LEU A N 1
ATOM 716 C CA . LEU A 1 86 ? 24.320 -5.457 -27.224 1.00 91.88 86 LEU A CA 1
ATOM 717 C C . LEU A 1 86 ? 25.185 -4.456 -27.997 1.00 91.88 86 LEU A C 1
ATOM 719 O O . LEU A 1 86 ? 25.765 -4.824 -29.011 1.00 91.88 86 LEU A O 1
ATOM 723 N N . PHE A 1 87 ? 25.324 -3.225 -27.499 1.00 90.75 87 PHE A N 1
ATOM 724 C CA . PHE A 1 87 ? 26.200 -2.228 -28.116 1.00 90.75 87 PHE A CA 1
ATOM 725 C C . PHE A 1 87 ? 27.677 -2.622 -28.042 1.00 90.75 87 PHE A C 1
ATOM 727 O O . PHE A 1 87 ? 28.383 -2.468 -29.032 1.00 90.75 87 PHE A O 1
ATOM 734 N N . L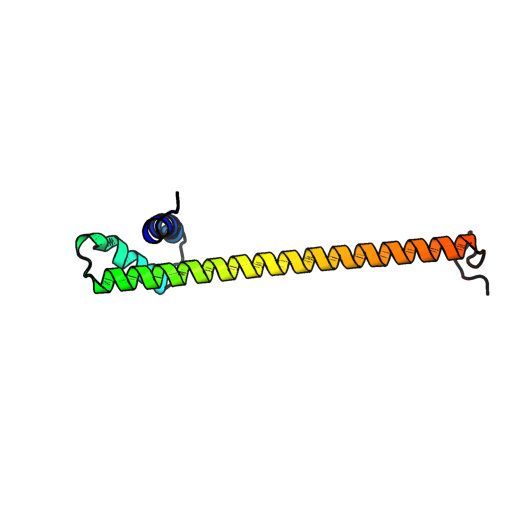EU A 1 88 ? 28.137 -3.175 -26.915 1.00 92.62 88 LEU A N 1
ATOM 735 C CA . LEU A 1 88 ? 29.502 -3.696 -26.796 1.00 92.62 88 LEU A CA 1
ATOM 736 C C . LEU A 1 88 ? 29.754 -4.844 -27.780 1.00 92.62 88 LEU A C 1
ATOM 738 O O . LEU A 1 88 ? 30.755 -4.832 -28.486 1.00 92.62 88 LEU A O 1
ATOM 742 N N . ALA A 1 89 ? 28.834 -5.808 -27.866 1.00 89.38 89 ALA A N 1
ATOM 743 C CA . ALA A 1 89 ? 28.948 -6.924 -28.800 1.00 89.38 89 ALA A CA 1
ATOM 744 C C . ALA A 1 89 ? 28.966 -6.447 -30.260 1.00 89.38 89 ALA A C 1
ATOM 746 O O . ALA A 1 89 ? 29.791 -6.909 -31.039 1.00 89.38 89 ALA A O 1
ATOM 747 N N . ALA A 1 90 ? 28.103 -5.492 -30.621 1.00 86.19 90 ALA A N 1
ATOM 748 C CA . ALA A 1 90 ? 28.097 -4.896 -31.954 1.00 86.19 90 ALA A CA 1
ATOM 749 C C . ALA A 1 90 ? 29.419 -4.176 -32.268 1.00 86.19 90 ALA A C 1
ATOM 751 O O . ALA A 1 90 ? 29.962 -4.360 -33.352 1.00 86.19 90 ALA A O 1
ATOM 752 N N . GLY A 1 91 ? 29.969 -3.416 -31.313 1.00 86.69 91 GLY A N 1
ATOM 753 C CA . GLY A 1 91 ? 31.283 -2.782 -31.453 1.00 86.69 91 GLY A CA 1
ATOM 754 C C . GLY A 1 91 ? 32.398 -3.798 -31.704 1.00 86.69 91 GLY A C 1
A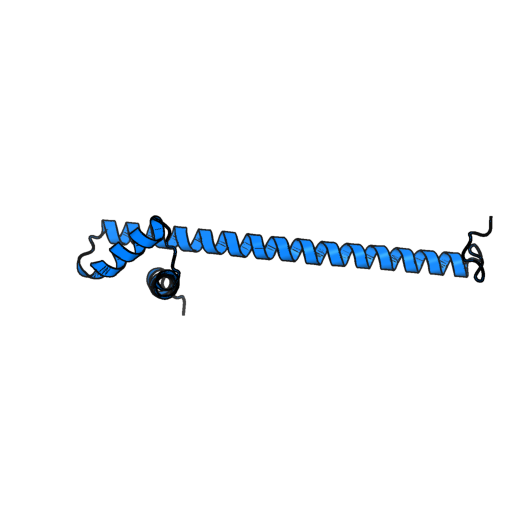TOM 755 O O . GLY A 1 91 ? 33.181 -3.624 -32.630 1.00 86.69 91 GLY A O 1
ATOM 756 N N . LEU A 1 92 ? 32.408 -4.907 -30.960 1.00 87.25 92 LEU A N 1
ATOM 757 C CA . LEU A 1 92 ? 33.382 -5.985 -31.157 1.00 87.25 92 LEU A CA 1
ATOM 758 C C . LEU A 1 92 ? 33.243 -6.672 -32.525 1.00 87.25 92 LEU A C 1
ATOM 760 O O . LEU A 1 92 ? 34.248 -7.014 -33.138 1.00 87.25 92 LEU A O 1
ATOM 764 N N . LEU A 1 93 ? 32.019 -6.868 -33.026 1.00 84.38 93 LEU A N 1
ATOM 765 C CA . LEU A 1 93 ? 31.793 -7.431 -34.365 1.00 84.38 93 LEU A CA 1
ATOM 766 C C . LEU A 1 93 ? 32.279 -6.490 -35.477 1.00 84.38 93 LEU A C 1
ATOM 768 O O . LEU A 1 93 ? 32.830 -6.955 -36.474 1.00 84.38 93 LEU A O 1
ATOM 772 N N . ILE A 1 94 ? 32.111 -5.180 -35.284 1.00 82.25 94 ILE A N 1
ATOM 773 C CA . ILE A 1 94 ? 32.656 -4.152 -36.177 1.00 82.25 94 ILE A CA 1
ATOM 774 C C . ILE A 1 94 ? 34.192 -4.174 -36.144 1.00 82.25 94 ILE A C 1
ATOM 776 O O . ILE A 1 94 ? 34.819 -4.199 -37.200 1.00 82.25 94 ILE A O 1
ATOM 780 N N . GLU A 1 95 ? 34.806 -4.220 -34.958 1.00 84.00 95 GLU A N 1
ATOM 781 C CA . GLU A 1 95 ? 36.269 -4.305 -34.805 1.00 84.00 95 GLU A CA 1
ATOM 782 C C . GLU A 1 95 ? 36.853 -5.587 -35.413 1.00 84.00 95 GLU A C 1
ATOM 784 O O . GLU A 1 95 ? 37.928 -5.557 -36.008 1.00 84.00 95 GLU A O 1
ATOM 789 N N . ALA A 1 96 ? 36.129 -6.704 -35.321 1.00 85.81 96 ALA A N 1
ATOM 790 C CA . ALA A 1 96 ? 36.511 -7.973 -35.934 1.00 85.81 96 ALA A CA 1
ATOM 791 C C . ALA A 1 96 ? 36.349 -7.994 -37.469 1.00 85.81 96 ALA A C 1
ATOM 793 O O . ALA A 1 96 ? 36.673 -9.003 -38.094 1.00 85.81 96 ALA A O 1
ATOM 794 N N . GLY A 1 97 ? 35.834 -6.920 -38.084 1.00 80.62 97 GLY A N 1
ATOM 795 C CA . GLY A 1 97 ? 35.603 -6.832 -39.530 1.00 80.62 97 GLY A CA 1
ATOM 796 C C . GLY A 1 97 ? 34.456 -7.714 -40.038 1.00 80.62 97 GLY A C 1
ATOM 797 O O . GLY A 1 97 ? 34.315 -7.906 -41.243 1.00 80.62 97 GLY A O 1
ATOM 798 N N . LEU A 1 98 ? 33.634 -8.245 -39.128 1.00 81.38 98 LEU A N 1
ATOM 799 C CA . LEU A 1 98 ? 32.491 -9.110 -39.437 1.00 81.38 98 LEU A CA 1
ATOM 800 C C . LEU A 1 98 ? 31.242 -8.314 -39.832 1.00 81.38 98 LEU A C 1
ATOM 802 O O . LEU A 1 98 ? 30.237 -8.905 -40.213 1.00 81.38 98 LEU A O 1
ATOM 806 N N . VAL A 1 99 ? 31.286 -6.987 -39.710 1.00 80.56 99 VAL A N 1
ATOM 807 C CA . VAL A 1 99 ? 30.208 -6.072 -40.090 1.00 80.56 99 VAL A CA 1
ATOM 808 C C . VAL A 1 99 ? 30.785 -5.009 -41.016 1.00 80.56 99 VAL A C 1
ATOM 810 O O . VAL A 1 99 ? 31.775 -4.357 -40.673 1.00 80.56 99 VAL A O 1
ATOM 813 N N . ASP A 1 100 ? 30.161 -4.811 -42.175 1.00 79.25 100 ASP A N 1
ATOM 814 C CA . ASP A 1 100 ? 30.525 -3.735 -43.092 1.00 79.25 100 ASP A CA 1
ATOM 815 C C . ASP A 1 100 ? 30.173 -2.388 -42.449 1.00 79.25 100 ASP A C 1
ATOM 817 O O . ASP A 1 100 ? 29.026 -2.100 -42.109 1.00 79.25 100 ASP A O 1
ATOM 821 N N . THR A 1 101 ? 31.177 -1.533 -42.281 1.00 74.44 101 THR A N 1
ATOM 822 C CA . THR A 1 101 ? 31.037 -0.233 -41.615 1.00 74.44 101 THR A CA 1
ATOM 823 C C . THR A 1 101 ? 30.227 0.784 -42.418 1.00 74.44 101 THR A C 1
ATOM 825 O O . THR A 1 101 ? 29.775 1.779 -41.848 1.00 74.44 101 THR A O 1
ATOM 828 N N . LYS A 1 102 ? 30.025 0.560 -43.724 1.00 77.69 102 LYS A N 1
ATOM 829 C CA . LYS A 1 102 ? 29.247 1.450 -44.599 1.00 77.69 102 LYS A CA 1
ATOM 830 C C . LYS A 1 102 ? 27.778 1.056 -44.689 1.00 77.69 102 LYS A C 1
ATOM 832 O O . LYS A 1 102 ? 26.928 1.939 -44.763 1.00 77.69 102 LYS A O 1
ATOM 837 N N . THR A 1 103 ? 27.490 -0.242 -44.707 1.00 77.12 103 THR A N 1
ATOM 838 C CA . THR A 1 103 ? 26.129 -0.774 -44.899 1.00 77.12 103 THR A CA 1
ATOM 839 C C . THR A 1 103 ? 25.509 -1.299 -43.602 1.00 77.12 103 THR A C 1
ATOM 841 O O . THR A 1 103 ? 24.289 -1.298 -43.466 1.00 77.12 103 THR A O 1
ATOM 844 N N . GLY A 1 104 ? 26.327 -1.674 -42.613 1.00 73.25 104 GLY A N 1
ATOM 845 C CA . GLY A 1 104 ? 25.888 -2.264 -41.347 1.00 73.25 104 GLY A CA 1
ATOM 846 C C . GLY A 1 104 ? 25.484 -3.736 -41.455 1.00 73.25 104 GLY A C 1
ATOM 847 O O . GLY A 1 104 ? 24.962 -4.291 -40.487 1.00 73.25 104 GLY A O 1
ATOM 848 N N . GLU A 1 105 ? 25.699 -4.366 -42.611 1.00 81.25 105 GLU A N 1
ATOM 849 C CA . GLU A 1 105 ? 25.387 -5.774 -42.847 1.00 81.25 105 GLU A CA 1
ATOM 850 C C . GLU A 1 105 ? 26.519 -6.687 -42.358 1.00 81.25 105 GLU A C 1
ATOM 852 O O . GLU A 1 105 ? 27.680 -6.282 -42.277 1.00 81.25 105 GLU A O 1
ATOM 857 N N . LEU A 1 106 ? 26.177 -7.931 -42.005 1.00 77.00 106 LEU A N 1
ATOM 858 C CA . LEU A 1 106 ? 27.173 -8.942 -41.659 1.00 77.00 106 LEU A CA 1
ATOM 859 C C . LEU A 1 106 ? 27.941 -9.352 -42.919 1.00 77.00 106 LEU A C 1
ATOM 861 O O . LEU A 1 106 ? 27.335 -9.750 -43.914 1.00 77.00 106 LEU A O 1
ATOM 865 N N . CYS A 1 107 ? 29.266 -9.300 -42.844 1.00 70.44 107 CYS A N 1
ATOM 866 C CA . CYS A 1 107 ? 30.157 -9.858 -43.850 1.00 70.44 107 CYS A CA 1
ATOM 867 C C . CYS A 1 107 ? 30.104 -11.392 -43.733 1.00 70.44 107 CYS A C 1
ATOM 869 O O . CYS A 1 107 ? 30.784 -11.963 -42.879 1.00 70.44 107 CYS A O 1
ATOM 871 N N . TYR A 1 108 ? 29.248 -12.039 -44.530 1.00 61.78 108 TYR A N 1
ATOM 872 C CA . TYR A 1 108 ? 29.228 -13.498 -44.715 1.00 61.78 108 TYR A CA 1
ATOM 873 C C . TYR A 1 108 ? 30.176 -13.931 -45.832 1.00 61.78 108 TYR A C 1
ATOM 875 O O . TYR A 1 108 ? 30.206 -13.244 -46.878 1.00 61.78 108 TYR A O 1
#

Foldseek 3Di:
DPQPLVNVLVVVLVVVVVPPDDDPLSVLLVVLVVPVVVDDPVSVVVNSVSSVVVVVVVVVVVVVVVVVVVVVVVVVVVVVVVVVVVVVVLVVCVVVVQADPVPRDGDD

Radius of gyration: 28.83 Å; chains: 1; bounding box: 54×30×74 Å

Sequence (108 aa):
MRISNIEWLKKRIGFIRKLGEQTARQ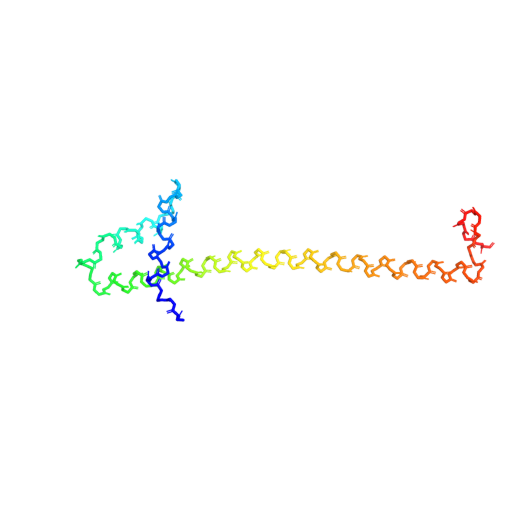RQIIDLLDNEAGLTEQERKLLHVLATAEKNDLQAQESERKQAVQKRIEGKKQRRERNHRLFLAAGLLIEAGLVDTKTGELCY

Organism: Salmonella enterica (NCBI:txid28901)

pLDDT: mean 83.79, std 8.25, range [40.84, 95.0]